Protein AF-A0A354BJX0-F1 (afdb_monomer)

Radius of gyration: 12.41 Å; Cα contacts (8 Å, |Δi|>4): 113; chains: 1; bounding box: 25×19×36 Å

Structure (mmCIF, N/CA/C/O backbone):
data_AF-A0A354BJX0-F1
#
_entry.id   AF-A0A354BJX0-F1
#
loop_
_atom_site.group_PDB
_atom_site.id
_atom_site.type_symbol
_atom_site.label_atom_id
_atom_site.label_alt_id
_atom_site.label_comp_id
_atom_site.label_asym_id
_atom_site.label_entity_id
_atom_site.label_seq_id
_atom_site.pdbx_PDB_ins_code
_atom_site.Cartn_x
_atom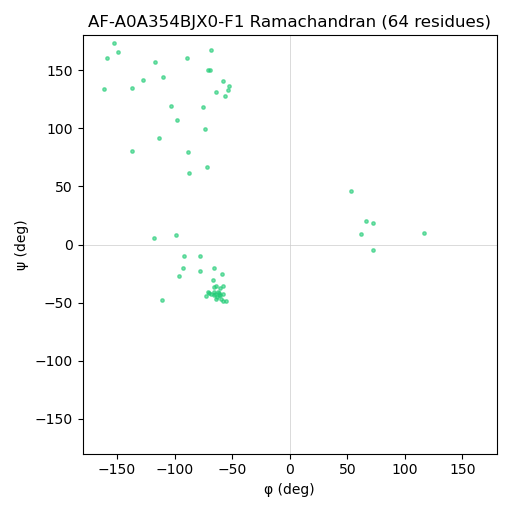_site.Cartn_y
_atom_site.Cartn_z
_atom_site.occupancy
_atom_site.B_iso_or_equiv
_atom_site.auth_seq_id
_atom_site.auth_comp_id
_atom_site.auth_asym_id
_atom_site.auth_atom_id
_atom_site.pdbx_PDB_model_num
ATOM 1 N N . VAL A 1 1 ? 3.885 8.517 -0.249 1.00 92.44 1 VAL A N 1
ATOM 2 C CA . VAL A 1 1 ? 3.333 7.425 -1.084 1.00 92.44 1 VAL A CA 1
ATOM 3 C C . VAL A 1 1 ? 3.288 6.183 -0.215 1.00 92.44 1 VAL A C 1
ATOM 5 O O . VAL A 1 1 ? 4.187 6.030 0.601 1.00 92.44 1 VAL A O 1
ATOM 8 N N . ASN A 1 2 ? 2.232 5.374 -0.293 1.00 96.81 2 ASN A N 1
ATOM 9 C CA . ASN A 1 2 ? 2.134 4.149 0.502 1.00 96.81 2 ASN A CA 1
ATOM 10 C C . ASN A 1 2 ? 2.778 2.975 -0.248 1.00 96.81 2 ASN A C 1
ATOM 12 O O . ASN A 1 2 ? 2.079 2.209 -0.892 1.00 96.81 2 ASN A O 1
ATOM 16 N N . ASP A 1 3 ? 4.102 2.865 -0.227 1.00 96.94 3 ASP A N 1
ATOM 17 C CA . ASP A 1 3 ? 4.870 1.876 -1.004 1.00 96.94 3 ASP A CA 1
ATOM 18 C C . ASP A 1 3 ? 5.667 0.884 -0.137 1.00 96.94 3 ASP A C 1
ATOM 20 O O . ASP A 1 3 ? 6.422 0.066 -0.659 1.00 96.94 3 ASP A O 1
ATOM 24 N N . ASN A 1 4 ? 5.503 0.939 1.187 1.00 97.50 4 ASN A N 1
ATOM 25 C CA . ASN A 1 4 ? 6.158 0.041 2.132 1.00 97.50 4 ASN A CA 1
ATOM 26 C C . ASN A 1 4 ? 5.300 -0.209 3.386 1.00 97.50 4 ASN A C 1
ATOM 28 O O . ASN A 1 4 ? 4.336 0.510 3.669 1.00 97.50 4 ASN A O 1
ATOM 32 N N . GLN A 1 5 ? 5.684 -1.230 4.154 1.00 97.75 5 GLN A N 1
ATOM 33 C CA . GLN A 1 5 ? 4.991 -1.668 5.366 1.00 97.75 5 GLN A CA 1
ATOM 34 C C . GLN A 1 5 ? 4.803 -0.553 6.397 1.00 97.75 5 GLN A C 1
ATOM 36 O O . GLN A 1 5 ? 3.688 -0.359 6.878 1.00 97.75 5 GLN A O 1
ATOM 41 N N . ALA A 1 6 ? 5.866 0.196 6.706 1.00 98.00 6 ALA A N 1
ATOM 42 C CA . ALA A 1 6 ? 5.850 1.188 7.778 1.00 98.00 6 ALA A CA 1
ATOM 43 C C . ALA A 1 6 ? 4.800 2.283 7.534 1.00 98.00 6 ALA A C 1
ATOM 45 O O . ALA A 1 6 ? 4.117 2.717 8.461 1.00 98.00 6 ALA A O 1
ATO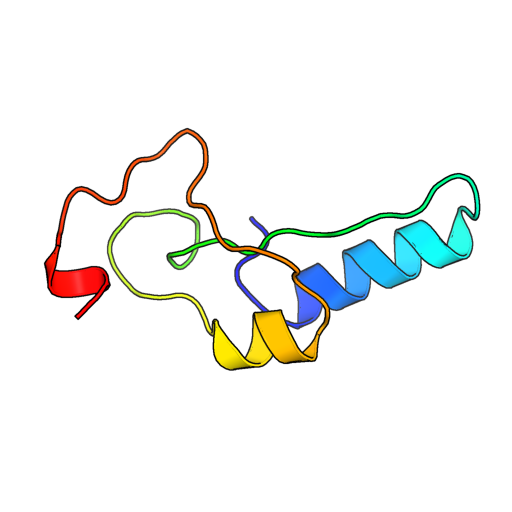M 46 N N . VAL A 1 7 ? 4.623 2.701 6.275 1.00 98.00 7 VAL A N 1
ATOM 47 C CA . VAL A 1 7 ? 3.593 3.684 5.908 1.00 98.00 7 VAL A CA 1
ATOM 48 C C . VAL A 1 7 ? 2.186 3.105 6.076 1.00 98.00 7 VAL A C 1
ATOM 50 O O . VAL A 1 7 ? 1.312 3.788 6.610 1.00 98.00 7 VAL A O 1
ATOM 53 N N . THR A 1 8 ? 1.958 1.853 5.673 1.00 98.31 8 THR A N 1
ATOM 54 C CA . THR A 1 8 ? 0.643 1.206 5.825 1.00 98.31 8 THR A CA 1
ATOM 55 C C . THR A 1 8 ? 0.265 1.040 7.296 1.00 98.31 8 THR A C 1
ATOM 57 O O . THR A 1 8 ? -0.844 1.402 7.689 1.00 98.31 8 THR A O 1
ATOM 60 N N . GLU A 1 9 ? 1.189 0.549 8.123 1.00 98.19 9 GLU A N 1
ATOM 61 C CA . GLU A 1 9 ? 0.970 0.380 9.563 1.00 98.19 9 GLU A CA 1
ATOM 62 C C . GLU A 1 9 ? 0.687 1.718 10.243 1.00 98.19 9 GLU A C 1
ATOM 64 O O . GLU A 1 9 ? -0.240 1.825 11.045 1.00 98.19 9 GLU A O 1
ATOM 69 N N . PHE A 1 10 ? 1.422 2.765 9.862 1.00 98.50 10 PHE A N 1
ATOM 70 C CA . PHE A 1 10 ? 1.160 4.112 10.346 1.00 98.50 10 PHE A CA 1
ATOM 71 C C . PHE A 1 10 ? -0.252 4.588 9.978 1.00 98.50 10 PHE A C 1
ATOM 73 O O . PHE A 1 10 ? -0.966 5.091 10.845 1.00 98.50 10 PHE A O 1
ATOM 80 N N . ILE A 1 11 ? -0.692 4.412 8.72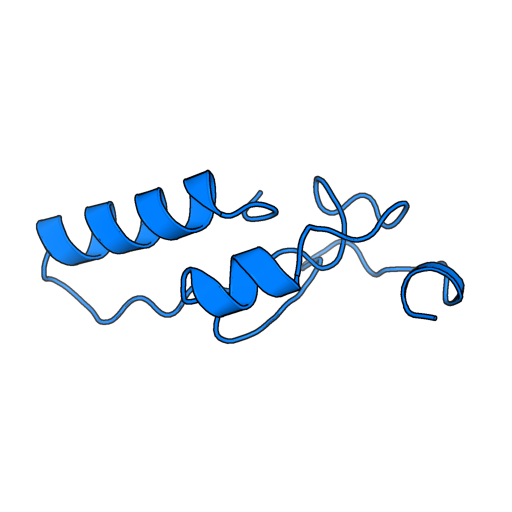4 1.00 98.19 11 ILE A N 1
ATOM 81 C CA . ILE A 1 11 ? -2.048 4.793 8.288 1.00 98.19 11 ILE A CA 1
ATOM 82 C C . ILE A 1 11 ? -3.107 4.073 9.129 1.00 98.19 11 ILE A C 1
ATOM 84 O O . ILE A 1 11 ? -4.030 4.717 9.635 1.00 98.19 11 ILE A O 1
ATOM 88 N N . LEU A 1 12 ? -2.972 2.756 9.292 1.00 98.31 12 LEU A N 1
ATOM 89 C CA . LEU A 1 12 ? -3.928 1.942 10.042 1.00 98.31 12 LEU A CA 1
ATOM 90 C C . LEU A 1 12 ? -3.947 2.304 11.528 1.00 98.31 12 LEU A C 1
ATOM 92 O O . LEU A 1 12 ? -5.026 2.422 12.106 1.00 98.31 12 LEU A O 1
ATOM 96 N N . GLU A 1 13 ? -2.791 2.558 12.139 1.00 98.38 13 GLU A N 1
ATOM 97 C CA . GLU A 1 13 ? -2.729 2.981 13.537 1.00 98.38 13 GLU A CA 1
ATOM 98 C C . GLU A 1 13 ? -3.378 4.356 13.732 1.00 98.38 13 GLU A C 1
ATOM 100 O O . GLU A 1 13 ? -4.175 4.548 14.651 1.00 98.38 13 GLU A O 1
ATOM 105 N N . ARG A 1 14 ? -3.128 5.314 12.829 1.00 98.44 14 ARG A N 1
ATOM 106 C CA . ARG A 1 14 ? -3.796 6.624 12.867 1.00 98.44 14 ARG A CA 1
ATOM 107 C C . ARG A 1 14 ? -5.308 6.499 12.695 1.00 98.44 14 ARG A C 1
ATOM 109 O O . ARG A 1 14 ? -6.048 7.183 13.402 1.00 98.44 14 ARG A O 1
ATOM 116 N N . ALA A 1 15 ? -5.764 5.623 11.803 1.00 98.25 15 ALA A N 1
ATOM 117 C CA . ALA A 1 15 ? -7.183 5.345 11.610 1.00 98.25 15 ALA A CA 1
ATOM 118 C C . ALA A 1 15 ? -7.822 4.738 12.867 1.00 98.25 15 ALA A C 1
ATOM 120 O O . ALA A 1 15 ? -8.874 5.203 13.309 1.00 98.25 15 ALA A O 1
ATOM 121 N N . ARG A 1 16 ? -7.154 3.755 13.483 1.00 98.00 16 ARG A N 1
ATOM 122 C CA . ARG A 1 16 ? -7.598 3.098 14.717 1.00 98.00 16 ARG A CA 1
ATOM 123 C C . ARG A 1 16 ? -7.696 4.080 15.882 1.00 98.00 16 ARG A C 1
ATOM 125 O O . ARG A 1 16 ? -8.677 4.044 16.617 1.00 98.00 16 ARG A O 1
ATOM 132 N N . LEU A 1 17 ? -6.707 4.964 16.035 1.00 98.44 17 LEU A N 1
ATOM 133 C CA . LEU A 1 17 ? -6.705 6.000 17.072 1.00 98.44 17 LEU 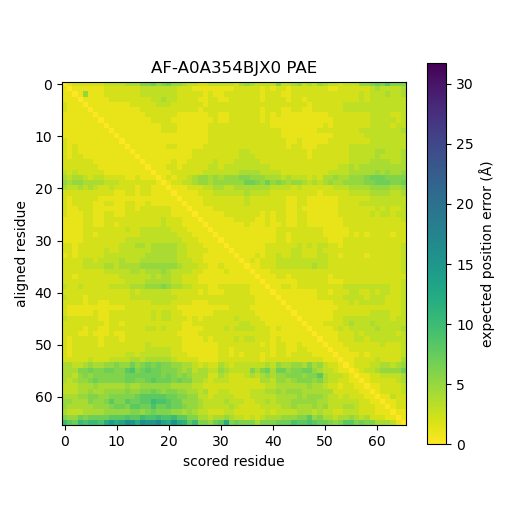A CA 1
ATOM 134 C C . LEU A 1 17 ? -7.812 7.041 16.865 1.00 98.44 17 LEU A C 1
ATOM 136 O O . LEU A 1 17 ? -8.375 7.521 17.843 1.00 98.44 17 LEU A O 1
ATOM 140 N N . ALA A 1 18 ? -8.120 7.397 15.614 1.00 98.25 18 ALA A N 1
ATOM 141 C CA . ALA A 1 18 ? -9.214 8.316 15.311 1.00 98.25 18 ALA A CA 1
ATOM 142 C C . ALA A 1 18 ? -10.590 7.674 15.560 1.00 98.25 18 ALA A C 1
ATOM 144 O O . ALA A 1 18 ? -11.487 8.336 16.070 1.00 98.25 18 ALA A O 1
ATOM 145 N N . GLY A 1 19 ? -10.765 6.398 15.196 1.00 97.62 19 GLY A N 1
ATOM 146 C CA . GLY A 1 19 ? -11.989 5.637 15.468 1.00 97.62 19 GLY A CA 1
ATOM 147 C C . GLY A 1 19 ? -13.242 6.138 14.736 1.00 97.62 19 GLY A C 1
ATOM 148 O O . GLY A 1 19 ? -14.352 5.856 15.174 1.00 97.62 19 GLY A O 1
ATOM 149 N N . LEU A 1 20 ? -13.081 6.899 13.646 1.00 98.19 20 LEU A N 1
ATOM 150 C CA . LEU A 1 20 ? -14.191 7.563 12.944 1.00 98.19 20 LEU A CA 1
ATOM 151 C C . LEU A 1 20 ? -14.732 6.778 11.742 1.00 98.19 20 LEU A C 1
ATOM 153 O O . LEU A 1 20 ? -15.886 6.958 11.361 1.00 98.19 20 LEU A O 1
ATOM 157 N N . ALA A 1 21 ? -13.900 5.949 11.110 1.00 98.06 21 ALA A N 1
ATOM 158 C CA . ALA A 1 21 ? -14.258 5.203 9.909 1.00 98.06 21 ALA A CA 1
ATOM 159 C C . ALA A 1 21 ? -13.348 3.985 9.715 1.00 98.06 21 ALA A C 1
ATOM 161 O O . ALA A 1 21 ? -12.224 3.942 10.221 1.00 98.06 21 ALA A O 1
ATOM 162 N N . ASN A 1 22 ? -13.816 3.029 8.911 1.00 97.81 22 ASN A N 1
ATOM 163 C CA . ASN A 1 22 ? -12.987 1.932 8.422 1.00 97.81 22 ASN A CA 1
ATOM 164 C C . ASN A 1 22 ? -12.066 2.450 7.313 1.00 97.81 22 ASN A C 1
ATOM 166 O O . ASN A 1 22 ? -12.541 2.889 6.266 1.00 97.81 22 ASN A O 1
ATOM 170 N N . VAL A 1 23 ? -10.754 2.378 7.532 1.00 98.19 23 VAL A N 1
ATOM 171 C CA . VAL A 1 23 ? -9.746 2.770 6.541 1.00 98.19 23 VAL A CA 1
ATOM 172 C C . VAL A 1 23 ? -9.157 1.514 5.917 1.00 98.19 23 VAL A C 1
ATOM 174 O O . VAL A 1 23 ? -8.581 0.681 6.609 1.00 98.19 23 VAL A O 1
ATOM 177 N N . LEU A 1 24 ? -9.314 1.386 4.601 1.00 98.19 24 LEU A N 1
ATOM 178 C CA . LEU A 1 24 ? -8.821 0.261 3.809 1.00 98.19 24 LEU A CA 1
ATOM 179 C C . LEU A 1 24 ? -7.730 0.786 2.863 1.00 98.19 24 LEU A C 1
ATOM 181 O O . LEU A 1 24 ? -8.059 1.293 1.789 1.00 98.19 24 LEU A O 1
ATOM 185 N N . PRO A 1 25 ? -6.447 0.758 3.266 1.00 97.81 25 PRO A N 1
ATOM 186 C CA . PRO A 1 25 ? -5.383 1.371 2.487 1.00 97.81 25 PRO A CA 1
ATOM 187 C C . PRO A 1 25 ? -5.125 0.600 1.190 1.00 97.81 25 PRO A C 1
ATOM 189 O O . PRO A 1 25 ? -5.271 -0.623 1.118 1.00 97.81 25 PRO A O 1
ATOM 192 N N . ILE A 1 26 ? -4.684 1.333 0.172 1.00 98.12 26 ILE A N 1
ATOM 193 C CA . ILE A 1 26 ? -4.097 0.767 -1.041 1.00 98.12 26 ILE A CA 1
ATOM 194 C C . ILE A 1 26 ? -2.602 1.078 -1.060 1.00 98.12 26 ILE A C 1
ATOM 196 O O . ILE A 1 26 ? -2.180 2.138 -0.587 1.00 98.12 26 ILE A O 1
ATOM 200 N N . GLY A 1 27 ? -1.811 0.142 -1.567 1.00 97.88 27 GLY A N 1
ATOM 201 C CA . GLY A 1 27 ? -0.379 0.315 -1.774 1.00 97.88 27 GLY A CA 1
ATOM 202 C C . GLY A 1 27 ? -0.070 0.893 -3.155 1.00 97.88 27 GLY A C 1
ATOM 203 O O . GLY A 1 27 ? -0.885 0.798 -4.067 1.00 97.88 27 GLY A O 1
ATOM 204 N N . ALA A 1 28 ? 1.111 1.465 -3.339 1.00 97.88 28 ALA A N 1
ATOM 205 C CA . ALA A 1 28 ? 1.642 1.776 -4.658 1.00 97.88 28 ALA A CA 1
ATOM 206 C C . ALA A 1 28 ? 2.036 0.484 -5.387 1.00 97.88 28 ALA A C 1
ATOM 208 O O . ALA A 1 28 ? 2.418 -0.502 -4.753 1.00 97.88 28 ALA A O 1
ATOM 209 N N . ILE A 1 29 ? 1.957 0.488 -6.719 1.00 97.44 29 ILE A N 1
ATOM 210 C CA . ILE A 1 29 ? 2.501 -0.611 -7.529 1.00 97.44 29 ILE A CA 1
ATOM 211 C C . ILE A 1 29 ? 4.028 -0.523 -7.518 1.00 97.44 29 ILE A C 1
ATOM 213 O O . ILE A 1 29 ? 4.710 -1.533 -7.343 1.00 97.44 29 ILE A O 1
ATOM 217 N N . THR A 1 30 ? 4.565 0.687 -7.687 1.00 97.44 30 THR A N 1
ATOM 218 C CA . THR A 1 30 ? 6.006 0.938 -7.736 1.00 97.44 30 THR A CA 1
ATOM 219 C C . THR A 1 30 ? 6.479 1.830 -6.601 1.00 97.44 30 THR A C 1
ATOM 221 O O . THR A 1 30 ? 5.716 2.615 -6.034 1.00 97.44 30 THR A O 1
ATOM 224 N N . LYS A 1 31 ? 7.769 1.736 -6.271 1.00 96.69 31 LYS A N 1
ATOM 225 C CA . LYS A 1 31 ? 8.405 2.616 -5.283 1.00 96.69 31 LYS A CA 1
ATOM 226 C C . LYS A 1 31 ? 8.204 4.078 -5.689 1.00 96.69 31 LYS A C 1
ATOM 228 O O . LYS A 1 31 ? 8.447 4.450 -6.837 1.00 96.69 31 LYS A O 1
ATOM 233 N N . GLY A 1 32 ? 7.689 4.888 -4.766 1.00 96.19 32 GLY A N 1
ATOM 234 C CA . GLY A 1 32 ? 7.342 6.292 -4.992 1.00 96.19 32 GLY A CA 1
ATOM 235 C C . GLY A 1 32 ? 6.256 6.545 -6.049 1.00 96.19 32 GLY A C 1
ATOM 236 O O . GLY A 1 32 ? 6.035 7.703 -6.418 1.00 96.19 32 GLY A O 1
ATOM 237 N N . SER A 1 33 ? 5.583 5.499 -6.543 1.00 95.94 33 SER A N 1
ATOM 238 C CA . SER A 1 33 ? 4.739 5.542 -7.742 1.00 95.94 33 SER A CA 1
ATOM 239 C C . SER A 1 33 ? 5.477 6.117 -8.960 1.00 95.94 33 SER A C 1
ATOM 241 O O . SER A 1 33 ? 4.980 7.014 -9.639 1.00 95.94 33 SER A O 1
ATOM 243 N N . GLU A 1 34 ? 6.712 5.675 -9.205 1.00 95.94 34 GLU A N 1
ATOM 244 C CA . GLU A 1 34 ? 7.552 6.153 -10.315 1.00 95.94 34 GLU A CA 1
ATOM 245 C C . GLU A 1 34 ? 7.430 5.340 -11.615 1.00 95.94 34 GLU A C 1
ATOM 247 O O . GLU A 1 34 ? 7.974 5.749 -12.641 1.00 95.94 34 GLU A O 1
ATOM 252 N N . GLY A 1 35 ? 6.764 4.185 -11.596 1.00 95.50 35 GLY A N 1
ATOM 253 C CA . GLY A 1 35 ? 6.620 3.299 -12.753 1.00 95.50 35 GLY A CA 1
ATOM 254 C C . GLY A 1 35 ? 7.902 2.553 -13.151 1.00 95.50 35 GLY A C 1
ATOM 255 O O . GLY A 1 35 ? 7.996 2.097 -14.291 1.00 95.50 35 GLY A O 1
ATOM 256 N N . LYS A 1 36 ? 8.900 2.458 -12.256 1.00 95.25 36 LYS A N 1
ATOM 257 C CA . LYS A 1 36 ? 10.238 1.897 -12.552 1.00 95.25 36 LYS A CA 1
ATOM 258 C C . LYS A 1 36 ? 10.531 0.561 -11.870 1.00 95.25 36 LYS A C 1
ATOM 260 O O . LYS A 1 36 ? 11.026 -0.348 -12.525 1.00 95.25 36 LYS A O 1
ATOM 265 N N . GLU A 1 37 ? 10.259 0.455 -10.572 1.00 95.69 37 GLU A N 1
ATOM 266 C CA . GLU A 1 37 ? 10.602 -0.704 -9.737 1.00 95.69 37 GLU A CA 1
ATOM 267 C C . GLU A 1 37 ? 9.422 -1.045 -8.827 1.00 95.69 37 GLU A C 1
ATOM 269 O O . GLU A 1 37 ? 8.847 -0.139 -8.223 1.00 95.69 37 GLU A O 1
ATOM 274 N N . LEU A 1 38 ? 9.068 -2.329 -8.716 1.00 96.69 38 LEU A N 1
ATOM 275 C CA . LEU A 1 38 ? 7.981 -2.772 -7.844 1.00 96.69 38 LEU A CA 1
ATOM 276 C C . LEU A 1 38 ? 8.217 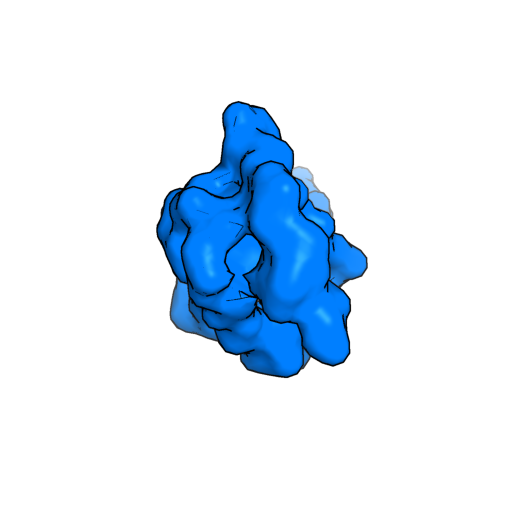-2.363 -6.387 1.00 96.69 38 LEU A C 1
ATOM 278 O O . LEU A 1 38 ? 9.330 -2.433 -5.860 1.00 96.69 38 LEU A O 1
ATOM 282 N N . ALA A 1 39 ? 7.135 -1.958 -5.731 1.00 97.06 39 ALA A N 1
ATOM 283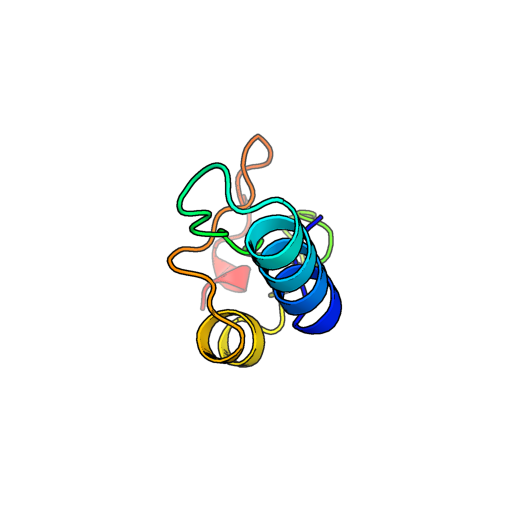 C CA . ALA A 1 39 ? 7.093 -1.857 -4.283 1.00 97.06 39 ALA A CA 1
ATOM 284 C C . ALA A 1 39 ? 7.161 -3.257 -3.637 1.00 97.06 39 ALA A C 1
ATOM 286 O O . ALA A 1 39 ? 6.952 -4.278 -4.296 1.00 97.06 39 ALA A O 1
ATOM 287 N N . GLU A 1 40 ? 7.397 -3.310 -2.324 1.00 95.81 40 GLU A N 1
ATOM 288 C CA . GLU A 1 40 ? 7.359 -4.544 -1.522 1.00 95.81 40 GLU A CA 1
ATOM 289 C C . GLU A 1 40 ? 5.894 -5.026 -1.358 1.00 95.81 40 GLU A C 1
ATOM 291 O O . GLU A 1 40 ? 5.312 -4.982 -0.274 1.00 95.81 40 GLU A O 1
ATOM 296 N N . ILE A 1 41 ? 5.243 -5.452 -2.452 1.00 96.19 41 ILE A N 1
ATOM 297 C CA . ILE A 1 41 ? 3.799 -5.770 -2.501 1.00 96.19 41 ILE A CA 1
ATOM 298 C C . ILE A 1 41 ? 3.423 -6.862 -1.490 1.00 96.19 41 ILE A C 1
ATOM 300 O O . ILE A 1 41 ? 2.347 -6.817 -0.890 1.00 96.19 41 ILE A O 1
ATOM 304 N N . GLY A 1 42 ? 4.312 -7.836 -1.273 1.00 96.81 42 GLY A N 1
ATOM 305 C CA . GLY A 1 42 ? 4.111 -8.888 -0.278 1.00 96.81 42 GLY A CA 1
ATOM 306 C C . GLY A 1 42 ? 3.983 -8.333 1.142 1.00 96.81 42 GLY A C 1
ATOM 307 O O . GLY A 1 42 ? 3.086 -8.746 1.879 1.00 96.81 42 GLY A O 1
ATOM 308 N N . ASP A 1 43 ? 4.833 -7.373 1.504 1.00 97.75 43 ASP A N 1
ATOM 309 C CA . ASP A 1 43 ? 4.767 -6.689 2.795 1.00 97.75 43 ASP A CA 1
ATOM 310 C C . ASP A 1 43 ? 3.544 -5.783 2.888 1.00 97.75 43 ASP A C 1
ATOM 312 O O . ASP A 1 43 ? 2.840 -5.818 3.893 1.00 97.75 43 ASP A O 1
ATOM 316 N N . LEU A 1 44 ? 3.221 -5.051 1.819 1.00 98.06 44 LEU A N 1
ATOM 317 C CA . LEU A 1 44 ? 2.017 -4.217 1.748 1.00 98.06 44 LEU A CA 1
ATOM 318 C C . LEU A 1 44 ? 0.738 -5.035 1.969 1.00 98.06 44 LEU A C 1
ATOM 320 O O . LEU A 1 44 ? -0.166 -4.617 2.693 1.00 98.06 44 LEU A O 1
ATOM 324 N N . ARG A 1 45 ? 0.646 -6.230 1.378 1.00 97.88 45 ARG A N 1
ATOM 325 C CA . ARG A 1 45 ? -0.494 -7.124 1.604 1.00 97.88 45 ARG A CA 1
ATOM 326 C C . ARG A 1 45 ? 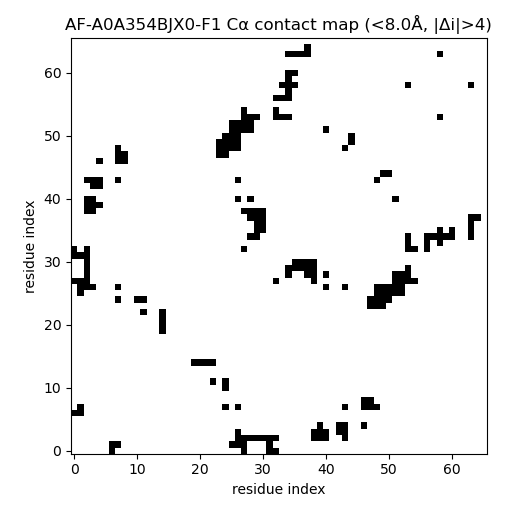-0.546 -7.613 3.050 1.00 97.88 45 ARG A C 1
ATOM 328 O O . ARG A 1 45 ? -1.632 -7.646 3.627 1.00 97.88 45 ARG A O 1
ATOM 335 N N . ARG A 1 46 ? 0.597 -7.998 3.629 1.00 98.12 46 ARG A N 1
ATOM 336 C CA . ARG A 1 46 ? 0.686 -8.453 5.029 1.00 98.12 46 ARG A CA 1
ATOM 337 C C . ARG A 1 46 ? 0.335 -7.350 6.025 1.00 98.12 46 ARG A C 1
ATOM 339 O O . ARG A 1 46 ? -0.295 -7.644 7.034 1.00 98.12 46 ARG A O 1
ATOM 346 N N . SER A 1 47 ? 0.698 -6.106 5.727 1.00 97.50 47 SER A N 1
ATOM 347 C CA . SER A 1 47 ? 0.436 -4.948 6.583 1.00 97.50 47 SER A CA 1
ATOM 348 C C . SER A 1 47 ? -1.001 -4.429 6.498 1.00 97.50 47 SER A C 1
ATOM 350 O O . SER A 1 47 ? -1.395 -3.617 7.327 1.00 97.50 47 SER A O 1
ATOM 352 N N . GLY A 1 48 ? -1.804 -4.912 5.542 1.00 97.38 48 GLY A N 1
ATOM 353 C CA . GLY A 1 48 ? -3.241 -4.632 5.468 1.00 97.38 48 GLY A CA 1
ATOM 354 C C . GLY A 1 48 ? -3.698 -3.861 4.231 1.00 97.38 48 GLY A C 1
ATOM 355 O O . GLY A 1 48 ? -4.860 -3.457 4.177 1.00 97.38 48 GLY A O 1
ATOM 356 N N . CYS A 1 49 ? -2.844 -3.672 3.218 1.00 98.19 49 CYS A N 1
ATOM 357 C CA . CYS A 1 49 ? -3.302 -3.130 1.941 1.00 98.19 49 CYS A CA 1
ATOM 358 C C . CYS A 1 49 ? -4.289 -4.085 1.251 1.00 98.19 49 CYS A C 1
ATOM 360 O O . CYS A 1 49 ? -4.041 -5.289 1.089 1.00 98.19 49 CYS A O 1
ATOM 362 N N . VAL A 1 50 ? -5.416 -3.532 0.800 1.00 98.31 50 VAL A N 1
ATOM 363 C CA . VAL A 1 50 ? -6.479 -4.299 0.128 1.00 98.31 50 VAL A CA 1
ATOM 364 C C . VAL A 1 50 ? -6.342 -4.310 -1.392 1.00 98.31 50 VAL A C 1
ATOM 366 O O . VAL A 1 50 ? -6.878 -5.207 -2.037 1.00 98.31 50 VAL A O 1
ATOM 369 N N . ALA A 1 51 ? -5.606 -3.350 -1.954 1.00 97.88 51 ALA A N 1
ATOM 370 C CA . ALA A 1 51 ? -5.319 -3.235 -3.381 1.00 97.88 51 ALA A CA 1
ATOM 371 C C . ALA A 1 51 ? -3.981 -2.512 -3.615 1.00 97.88 51 ALA A C 1
ATOM 373 O O . ALA A 1 51 ? -3.382 -1.996 -2.668 1.00 97.88 51 ALA A O 1
ATOM 374 N N . ILE A 1 52 ? -3.537 -2.463 -4.875 1.00 97.25 52 ILE A N 1
ATOM 375 C CA . ILE A 1 52 ? -2.366 -1.697 -5.319 1.00 97.25 52 ILE A CA 1
ATOM 376 C C . ILE A 1 52 ? -2.714 -0.791 -6.507 1.00 97.25 52 ILE A C 1
ATOM 378 O O . ILE A 1 52 ? -3.490 -1.192 -7.374 1.00 97.25 52 ILE A O 1
ATOM 382 N N . SER A 1 53 ? -2.165 0.424 -6.542 1.00 97.31 53 SER A N 1
ATOM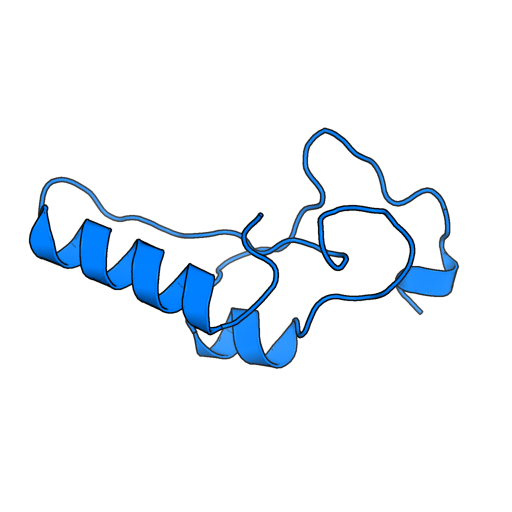 383 C CA . SER A 1 53 ? -2.316 1.385 -7.641 1.00 97.31 53 SER A CA 1
ATOM 384 C C . SER A 1 53 ? -1.220 2.456 -7.601 1.00 97.31 53 SER A C 1
ATOM 386 O O . SER A 1 53 ? -0.992 3.057 -6.554 1.00 97.31 53 SER A O 1
ATOM 388 N N . ASP A 1 54 ? -0.596 2.761 -8.742 1.00 96.00 54 ASP A N 1
ATOM 389 C CA . ASP A 1 54 ? 0.156 4.014 -8.932 1.00 96.00 54 ASP A CA 1
ATOM 390 C C . ASP A 1 54 ? -0.796 5.108 -9.430 1.00 96.00 54 ASP A C 1
ATOM 392 O O . ASP A 1 54 ? -0.698 5.606 -10.551 1.00 96.00 54 ASP A O 1
ATOM 396 N N . ASP A 1 55 ? -1.794 5.421 -8.608 1.00 92.00 55 ASP A N 1
ATOM 397 C CA . ASP A 1 55 ? -2.883 6.326 -8.965 1.00 92.00 55 ASP A CA 1
ATOM 398 C C . ASP A 1 55 ? -2.367 7.690 -9.467 1.00 92.00 55 ASP A C 1
ATOM 400 O O . ASP A 1 55 ? -1.445 8.285 -8.904 1.00 92.00 55 ASP A O 1
ATOM 404 N N . GLY A 1 56 ? -2.926 8.162 -10.583 1.00 91.69 56 GLY A N 1
ATOM 405 C CA . GLY A 1 56 ? -2.464 9.358 -11.297 1.00 91.69 56 GLY A CA 1
ATOM 406 C C . GLY A 1 56 ? -1.137 9.216 -12.064 1.00 91.69 56 GLY A C 1
ATOM 407 O O . GLY A 1 56 ? -0.760 10.145 -12.781 1.00 91.69 56 GLY A O 1
ATOM 408 N N . LYS A 1 57 ? -0.436 8.077 -11.966 1.00 92.69 57 LYS A N 1
ATOM 409 C CA . LYS A 1 57 ? 0.838 7.797 -12.653 1.00 92.69 57 LYS A CA 1
ATOM 410 C C . LYS A 1 57 ? 0.852 6.375 -13.237 1.00 92.69 57 LYS A C 1
ATOM 412 O O . LYS A 1 57 ? 1.444 5.471 -12.651 1.00 92.69 57 LYS A O 1
ATOM 417 N N . PRO A 1 58 ? 0.226 6.157 -14.408 1.00 90.75 58 PRO A N 1
ATOM 418 C CA . PRO A 1 58 ? 0.156 4.833 -15.017 1.00 90.75 58 PRO A CA 1
ATOM 419 C C . PRO A 1 58 ? 1.536 4.178 -15.166 1.00 90.75 58 PRO A C 1
ATOM 421 O O . PRO A 1 58 ? 2.495 4.811 -15.614 1.00 90.75 58 PRO A O 1
ATOM 424 N N . VAL A 1 59 ? 1.630 2.887 -14.840 1.00 93.94 59 VAL A N 1
ATOM 425 C CA . VAL A 1 59 ? 2.847 2.098 -15.066 1.00 93.94 59 VAL A CA 1
ATOM 426 C C . VAL A 1 59 ? 2.968 1.811 -16.561 1.00 93.94 59 VAL A C 1
ATOM 428 O O . VAL A 1 59 ? 2.315 0.919 -17.097 1.00 93.94 59 VAL A O 1
ATOM 431 N N . MET A 1 60 ? 3.797 2.597 -17.249 1.00 94.69 60 MET A N 1
ATOM 432 C CA . MET A 1 60 ? 3.937 2.533 -18.711 1.00 94.69 60 MET A CA 1
ATOM 433 C C . MET A 1 60 ? 4.791 1.352 -19.188 1.00 94.69 60 MET A C 1
ATOM 435 O O . MET A 1 60 ? 4.686 0.932 -20.340 1.00 94.69 60 MET A O 1
ATOM 439 N N . ASN A 1 61 ? 5.655 0.819 -18.321 1.00 93.12 61 ASN A N 1
ATOM 440 C CA . ASN A 1 61 ? 6.534 -0.295 -18.648 1.00 93.12 61 ASN A CA 1
ATOM 441 C C . ASN A 1 61 ? 5.938 -1.620 -18.154 1.00 93.12 61 ASN A C 1
ATOM 443 O O . ASN A 1 61 ? 5.979 -1.925 -16.965 1.00 93.12 61 ASN A O 1
ATOM 447 N N . SER A 1 62 ? 5.444 -2.437 -19.084 1.00 92.69 62 SER A N 1
ATOM 448 C CA . SER A 1 62 ? 4.878 -3.759 -18.778 1.00 92.69 62 SER A CA 1
ATOM 449 C C . SER A 1 62 ? 5.858 -4.719 -18.092 1.00 92.69 62 SER A C 1
ATOM 451 O O . SER A 1 62 ? 5.419 -5.588 -17.345 1.00 92.69 62 SER A O 1
ATOM 453 N N . LEU A 1 63 ? 7.174 -4.546 -18.279 1.00 94.00 63 LEU A N 1
ATOM 454 C CA . LEU A 1 63 ? 8.192 -5.385 -17.634 1.00 94.00 63 LEU A CA 1
ATOM 455 C C . LEU A 1 63 ? 8.231 -5.218 -16.113 1.00 94.00 63 LEU A C 1
ATOM 457 O O . LEU A 1 63 ? 8.742 -6.099 -15.434 1.00 94.00 63 LEU A O 1
ATOM 461 N N . VAL A 1 64 ? 7.692 -4.117 -15.582 1.00 93.31 64 VAL A N 1
ATOM 462 C CA . VAL A 1 64 ? 7.599 -3.885 -14.134 1.00 93.31 64 VAL A CA 1
ATOM 463 C C . VAL A 1 64 ? 6.644 -4.880 -13.473 1.00 93.31 64 VAL A C 1
ATOM 465 O O . VAL A 1 64 ? 6.855 -5.238 -12.327 1.00 93.31 64 VAL A O 1
ATOM 468 N N . MET A 1 65 ? 5.616 -5.349 -14.185 1.00 88.50 65 MET A N 1
ATOM 469 C CA . MET A 1 65 ? 4.588 -6.261 -13.659 1.00 88.50 65 MET A CA 1
ATOM 470 C C . MET A 1 65 ? 4.831 -7.735 -14.014 1.00 88.50 65 MET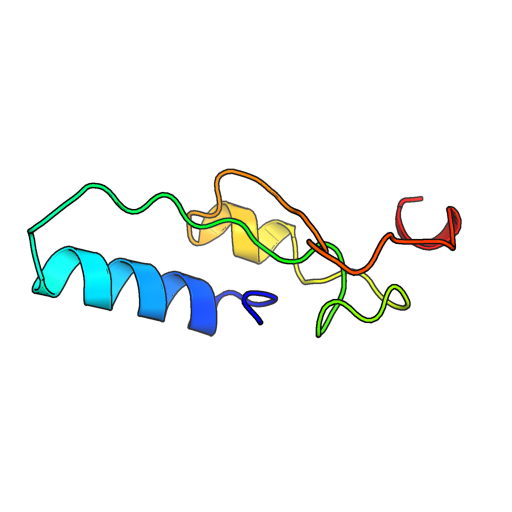 A C 1
ATOM 472 O O . MET A 1 65 ? 3.935 -8.560 -13.833 1.00 88.50 65 MET A O 1
ATOM 476 N N . ARG A 1 66 ? 5.991 -8.056 -14.590 1.00 81.88 66 ARG A N 1
ATOM 477 C CA . ARG A 1 66 ? 6.336 -9.412 -15.024 1.00 81.88 66 ARG A CA 1
ATOM 478 C C . ARG A 1 66 ? 6.870 -10.249 -13.868 1.00 81.88 66 ARG A C 1
ATOM 480 O O . ARG A 1 66 ? 6.526 -11.450 -13.850 1.00 81.88 66 ARG A O 1
#

Solvent-accessible surface area (backbone atoms only — not comparable to full-atom values): 3771 Å² total; per-residue (Å²): 121,40,31,41,40,70,52,42,44,49,53,49,50,54,36,61,74,65,66,80,62,91,76,77,47,58,24,24,48,11,47,79,40,67,42,71,46,63,23,53,54,71,47,26,48,73,51,55,33,78,48,68,46,32,80,100,35,76,64,81,46,71,77,58,80,108

Mean predicted aligned error: 2.47 Å

Sequence (66 aa):
VNDNQAVTEFILERARLAGLANVLPIGAITKGSEGKELAEIGDLRRSGCVAISDDGKPVMNSLVMR

Secondary structure (DSSP, 8-state):
---SHHHHHHHHHHHHHH-SS----EE-SBGGG-SSSB--HHHHHHHT--EE--TTS----GGGG-

pLDDT: mean 96.33, std 2.83, range [81.88, 98.5]

Foldseek 3Di:
DQQALVSLLVVVVVCVVVVPDDDAAEHEQADVLPLPAGGPVVSCVVSGHPYYYSPPRDNPDPVRVD

Nearest PDB structures (foldseek):
  3d6n-assembly1_A  TM=9.629E-01  e=1.131E-05  Aquifex aeolicus
  1xrf-assembly1_A  TM=9.487E-01  e=1.131E-05  Aquifex aeolicus
  1xrt-assembly1_A  TM=9.382E-01  e=1.486E-05  Aquifex aeolicus
  2z00-assembly1_A  TM=9.619E-01  e=4.800E-04  Thermus thermophilus HB8
  4yiw-assembly1_A  TM=9.295E-01  e=3.464E-03  Bacillus anthracis